Protein AF-A0A957EDK5-F1 (afdb_monomer_lite)

Structure (mmCIF, N/CA/C/O backbone):
data_AF-A0A957EDK5-F1
#
_entry.id   AF-A0A957EDK5-F1
#
loop_
_atom_site.group_PDB
_atom_site.id
_atom_site.type_symbol
_atom_site.label_atom_id
_atom_site.label_alt_id
_atom_site.label_comp_id
_atom_site.label_asym_id
_atom_site.label_entity_id
_atom_site.label_seq_id
_atom_site.pdbx_PDB_ins_code
_atom_site.Cartn_x
_atom_site.Cartn_y
_atom_site.Cartn_z
_atom_site.occupancy
_atom_site.B_iso_or_equiv
_atom_site.auth_seq_id
_atom_site.auth_comp_id
_atom_site.auth_asym_id
_atom_site.auth_atom_id
_atom_site.pdbx_PDB_model_num
ATOM 1 N N . SER A 1 1 ? -3.271 13.376 0.846 1.00 72.50 1 SER A N 1
ATOM 2 C CA . SER A 1 1 ? -3.380 12.203 1.739 1.00 72.50 1 SER A CA 1
ATOM 3 C C . SER A 1 1 ? -4.177 12.626 2.955 1.00 72.50 1 SER A C 1
ATOM 5 O O . SER A 1 1 ? -3.742 13.550 3.629 1.00 72.50 1 SER A O 1
ATOM 7 N N . GLN A 1 2 ? -5.351 12.038 3.194 1.00 87.00 2 GLN A N 1
ATOM 8 C CA . GLN A 1 2 ? -6.124 12.316 4.409 1.00 87.00 2 GLN A CA 1
ATOM 9 C C . GLN A 1 2 ? -5.519 11.532 5.573 1.00 87.00 2 GLN A C 1
ATOM 11 O O . GLN A 1 2 ? -5.255 10.335 5.434 1.00 87.00 2 GLN A O 1
ATOM 16 N N . THR A 1 3 ? -5.267 12.189 6.699 1.00 91.06 3 THR A N 1
ATOM 17 C CA . THR A 1 3 ? -4.757 11.565 7.922 1.00 91.06 3 THR A CA 1
ATOM 18 C C . THR A 1 3 ? -5.925 11.114 8.803 1.00 91.06 3 THR A C 1
ATOM 20 O O . THR A 1 3 ? -6.877 11.872 8.971 1.00 91.06 3 THR A O 1
ATOM 23 N N . PRO A 1 4 ? -5.892 9.891 9.367 1.00 94.44 4 PRO A N 1
ATOM 24 C CA . PRO A 1 4 ? -6.920 9.464 10.305 1.00 94.44 4 PRO A CA 1
ATOM 25 C C . PRO A 1 4 ? -6.846 10.311 11.574 1.00 94.44 4 PRO A C 1
ATOM 27 O O . PRO A 1 4 ? -5.755 10.685 12.021 1.00 94.44 4 PRO A O 1
ATOM 30 N N . GLN A 1 5 ? -8.000 10.567 12.178 1.00 94.44 5 GLN A N 1
ATOM 31 C CA . GLN A 1 5 ? -8.071 11.276 13.445 1.00 94.44 5 GLN A CA 1
ATOM 32 C C . GLN A 1 5 ? -7.484 10.419 14.566 1.00 94.44 5 GLN A C 1
ATOM 34 O O . GLN A 1 5 ? -7.802 9.232 14.695 1.00 94.44 5 GLN A O 1
ATOM 39 N N . LYS A 1 6 ? -6.608 11.015 15.375 1.00 93.19 6 LYS A N 1
ATOM 40 C CA . LYS A 1 6 ? -5.956 10.333 16.494 1.00 93.19 6 LYS A CA 1
ATOM 41 C C . LYS A 1 6 ? -6.731 10.593 17.779 1.00 93.19 6 LYS A C 1
ATOM 43 O O . LYS A 1 6 ? -7.060 11.733 18.079 1.00 93.19 6 LYS A O 1
ATOM 48 N N . LYS A 1 7 ? -6.944 9.543 18.574 1.00 94.75 7 LYS A N 1
ATOM 49 C CA . LYS A 1 7 ? -7.406 9.697 19.959 1.00 94.75 7 LYS A CA 1
ATOM 50 C C . LYS A 1 7 ? -6.297 10.308 20.820 1.00 94.75 7 LYS A C 1
ATOM 52 O O . LYS A 1 7 ? -5.123 9.996 20.613 1.00 94.75 7 LYS A O 1
ATOM 57 N N . SER A 1 8 ? -6.669 11.093 21.824 1.00 94.25 8 SER A N 1
ATOM 58 C CA . SER A 1 8 ? -5.770 11.506 22.911 1.00 94.25 8 SER A CA 1
ATOM 59 C C . SER A 1 8 ? -6.336 11.067 24.265 1.00 94.25 8 SER A C 1
ATOM 61 O O . SER A 1 8 ? -7.471 10.600 24.334 1.00 94.25 8 SER A O 1
ATOM 63 N N . LYS A 1 9 ? -5.553 11.198 25.347 1.00 92.62 9 LYS A N 1
ATOM 64 C CA . LYS A 1 9 ? -5.971 10.783 26.700 1.00 92.62 9 LYS A CA 1
ATOM 65 C C . LYS A 1 9 ? -7.284 11.443 27.141 1.00 92.62 9 LYS A C 1
ATOM 67 O O . LYS A 1 9 ? -8.111 10.781 27.752 1.00 92.62 9 LYS A O 1
ATOM 72 N N . HIS A 1 10 ? -7.467 12.719 26.802 1.00 94.31 10 HIS A N 1
ATOM 73 C CA . HIS A 1 10 ? -8.622 13.522 27.217 1.00 94.31 10 HIS A CA 1
ATOM 74 C C . HIS A 1 10 ? -9.645 13.753 26.096 1.00 94.31 10 HIS A C 1
ATOM 76 O O . HIS A 1 10 ? -10.728 14.256 26.361 1.00 94.31 10 HIS A O 1
ATOM 82 N N . HIS A 1 11 ? -9.331 13.343 24.864 1.00 92.06 11 HIS A N 1
ATOM 83 C CA . HIS A 1 11 ? -10.220 13.485 23.710 1.00 92.06 11 HIS A CA 1
ATOM 84 C C . HIS A 1 11 ? -10.374 12.119 23.030 1.00 92.06 11 HIS A C 1
ATOM 86 O O . HIS A 1 11 ? -9.593 11.774 22.129 1.00 92.06 11 HIS A O 1
ATOM 92 N N . PRO A 1 12 ? -11.308 11.283 23.521 1.00 93.81 12 PRO A N 1
ATOM 93 C CA . PRO A 1 12 ? -11.653 10.034 22.863 1.00 93.81 12 PRO A CA 1
ATOM 94 C C . PRO A 1 12 ? -12.387 10.316 21.549 1.00 93.81 12 PRO A C 1
ATOM 96 O O . PRO A 1 12 ? -13.140 11.275 21.444 1.00 93.81 12 PRO A O 1
ATOM 99 N N . LEU A 1 13 ? -12.192 9.439 20.561 1.00 95.31 13 LEU A N 1
ATOM 100 C CA . LEU A 1 13 ? -12.857 9.581 19.266 1.00 95.31 13 LEU A CA 1
ATOM 101 C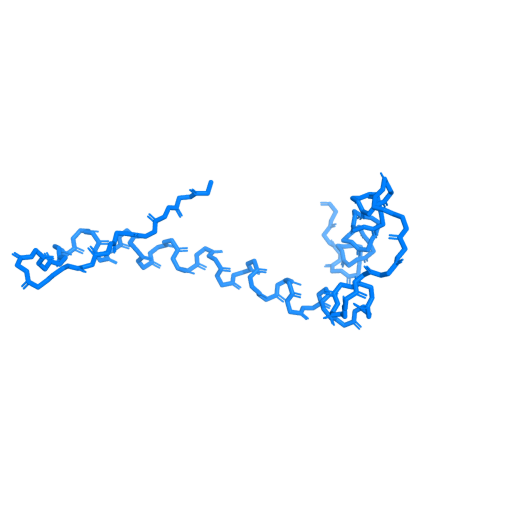 C . LEU A 1 13 ? -14.369 9.372 19.393 1.00 95.31 13 LEU A C 1
ATOM 103 O O . LEU A 1 13 ? -14.809 8.369 19.984 1.00 95.31 13 LEU A O 1
ATOM 107 N N . THR A 1 14 ? -15.134 10.252 18.755 1.00 95.94 14 THR A N 1
ATOM 108 C CA . THR A 1 14 ? -16.586 10.118 18.601 1.00 95.94 14 THR A CA 1
ATOM 109 C C . THR A 1 14 ? -16.932 8.930 17.693 1.00 95.94 14 THR A C 1
ATOM 111 O O . THR A 1 14 ? -16.061 8.281 17.092 1.00 95.94 14 THR A O 1
ATOM 114 N N . LYS A 1 15 ? -18.216 8.561 17.621 1.00 96.19 15 LYS A N 1
ATOM 115 C CA . LYS A 1 15 ? -18.653 7.431 16.782 1.00 96.19 15 LYS A CA 1
ATOM 116 C C . LYS A 1 15 ? -18.474 7.757 15.298 1.00 96.19 15 LYS A C 1
ATOM 118 O O . LYS A 1 15 ? -18.046 6.898 14.528 1.00 96.19 15 LYS A O 1
ATOM 123 N N . GLU A 1 16 ? -18.732 9.002 14.9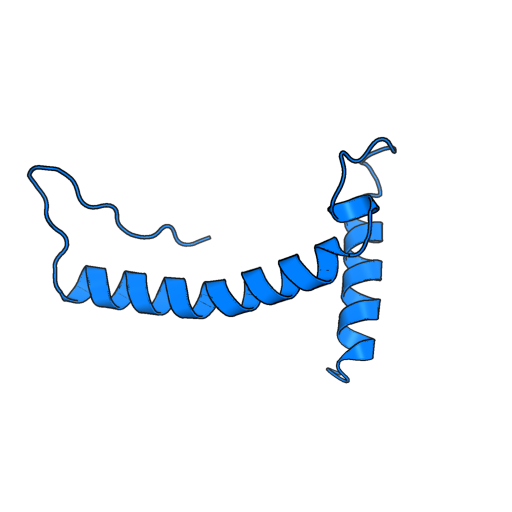36 1.00 95.38 16 GLU A N 1
ATOM 124 C CA . GLU A 1 16 ? -18.627 9.565 13.597 1.00 95.38 16 GLU A CA 1
ATOM 125 C C . GLU A 1 16 ? -17.164 9.563 13.140 1.00 95.38 16 GLU A C 1
ATOM 127 O O . GLU A 1 16 ? -16.839 9.033 12.077 1.00 95.38 16 GLU A O 1
ATOM 132 N N . GLU A 1 17 ? -16.246 10.035 13.986 1.00 95.31 17 GLU A N 1
ATOM 133 C CA . GLU A 1 17 ? -14.806 10.042 13.695 1.00 95.31 17 GLU A CA 1
ATOM 134 C C . GLU A 1 17 ? -14.252 8.623 13.513 1.00 95.31 17 GLU A C 1
ATOM 136 O O . GLU A 1 17 ? -13.446 8.357 12.615 1.00 95.31 17 GLU A O 1
ATOM 141 N N . LYS A 1 18 ? -14.718 7.665 14.326 1.00 95.94 18 LYS A N 1
ATOM 142 C CA . LYS A 1 18 ? -14.379 6.244 14.156 1.00 95.94 18 LYS A CA 1
ATOM 143 C C . LYS A 1 18 ? -14.903 5.690 12.833 1.00 95.94 18 LYS A C 1
ATOM 145 O O . LYS A 1 18 ? -14.190 4.913 12.193 1.00 95.94 18 LYS A O 1
ATOM 150 N N . ALA A 1 19 ? -16.115 6.062 12.422 1.00 96.44 19 ALA A N 1
ATOM 151 C CA . ALA A 1 19 ? -16.692 5.635 11.151 1.00 96.44 19 ALA A CA 1
ATOM 152 C C . ALA A 1 19 ? -15.886 6.178 9.960 1.00 96.44 19 ALA A C 1
ATOM 154 O O . ALA A 1 19 ? -15.520 5.404 9.072 1.00 96.44 19 ALA A O 1
ATOM 155 N N . VAL A 1 20 ? -15.508 7.460 9.995 1.00 95.69 20 VAL A N 1
ATOM 156 C CA . VAL A 1 20 ? -14.647 8.091 8.981 1.00 95.69 20 VAL A CA 1
ATOM 157 C C . VAL A 1 20 ? -13.282 7.405 8.918 1.00 95.69 20 VAL A C 1
ATOM 159 O O . VAL A 1 20 ? -12.845 6.985 7.845 1.00 95.69 20 VAL A O 1
ATOM 162 N N . ASN A 1 21 ? -12.630 7.194 10.064 1.00 96.31 21 ASN A N 1
ATOM 163 C CA . ASN A 1 21 ? -11.349 6.487 10.123 1.00 96.31 21 ASN A CA 1
ATOM 164 C C . ASN A 1 21 ? -11.446 5.059 9.566 1.00 96.31 21 ASN A C 1
ATOM 166 O O . ASN A 1 21 ? -10.531 4.598 8.881 1.00 96.31 21 ASN A O 1
ATOM 170 N N . ARG A 1 22 ? -12.553 4.353 9.829 1.00 95.62 22 ARG A N 1
ATOM 171 C CA . ARG A 1 22 ? -12.796 3.001 9.309 1.00 95.62 22 ARG A CA 1
ATOM 172 C C . ARG A 1 22 ? -12.991 3.000 7.794 1.00 95.62 22 ARG A C 1
ATOM 174 O O . ARG A 1 22 ? -12.445 2.124 7.129 1.00 95.62 22 ARG A O 1
ATOM 181 N N . ALA A 1 23 ? -13.732 3.961 7.248 1.00 95.19 23 ALA A N 1
ATOM 182 C CA . ALA A 1 23 ? -13.883 4.119 5.802 1.00 95.19 23 ALA A CA 1
ATOM 183 C C . ALA A 1 23 ? -12.530 4.409 5.128 1.00 95.19 23 ALA A C 1
ATOM 185 O O . ALA A 1 23 ? -12.167 3.747 4.155 1.00 95.19 23 ALA A O 1
ATOM 186 N N . LEU A 1 24 ? -11.736 5.315 5.707 1.00 95.12 24 LEU A N 1
ATOM 187 C CA . LEU A 1 24 ? -10.389 5.624 5.228 1.00 95.12 24 LEU A CA 1
ATOM 188 C C . LEU A 1 24 ? -9.464 4.397 5.270 1.00 95.12 24 LEU A C 1
ATOM 190 O O . LEU A 1 24 ? -8.720 4.151 4.322 1.00 95.12 24 LEU A O 1
ATOM 194 N N . ALA A 1 25 ? -9.517 3.606 6.345 1.00 94.31 25 ALA A N 1
ATOM 195 C CA . ALA A 1 25 ? -8.744 2.372 6.462 1.00 94.31 25 ALA A CA 1
ATOM 196 C C . ALA A 1 25 ? -9.138 1.349 5.385 1.00 94.31 25 ALA A C 1
ATOM 198 O O . ALA A 1 25 ? -8.260 0.806 4.721 1.00 94.31 25 ALA A O 1
ATOM 199 N N . LYS A 1 26 ? -10.443 1.148 5.140 1.00 94.88 26 LYS A N 1
ATOM 200 C CA . LYS A 1 26 ? -10.931 0.264 4.067 1.00 94.88 26 LYS A CA 1
ATOM 201 C C . LYS A 1 26 ? -10.384 0.665 2.697 1.00 94.88 26 LYS A C 1
ATOM 203 O O . LYS A 1 26 ? -9.938 -0.197 1.951 1.00 94.88 26 LYS A O 1
ATOM 208 N N . ALA A 1 27 ? -10.367 1.960 2.385 1.00 93.19 27 ALA A N 1
ATOM 209 C CA . ALA A 1 27 ? -9.806 2.447 1.127 1.00 93.19 27 ALA A CA 1
ATOM 210 C C . ALA A 1 27 ? -8.289 2.183 1.016 1.00 93.19 27 ALA A C 1
ATOM 212 O O . ALA A 1 27 ? -7.795 1.835 -0.055 1.00 93.19 27 ALA A O 1
ATOM 213 N N . ARG A 1 28 ? -7.540 2.306 2.122 1.00 94.69 28 ARG A N 1
ATOM 214 C CA . ARG A 1 28 ? -6.080 2.092 2.144 1.00 94.69 28 ARG A CA 1
ATOM 215 C C . ARG A 1 28 ? -5.666 0.639 1.947 1.00 94.69 28 ARG A C 1
ATOM 217 O O . ARG A 1 28 ? -4.645 0.415 1.303 1.00 94.69 28 ARG A O 1
ATOM 224 N N . ILE A 1 29 ? -6.461 -0.316 2.430 1.00 94.94 29 ILE A N 1
ATOM 225 C CA . ILE A 1 29 ? -6.184 -1.757 2.294 1.00 94.94 29 ILE A CA 1
ATOM 226 C C . ILE A 1 29 ? -5.925 -2.136 0.828 1.00 94.94 29 ILE A C 1
ATOM 228 O O . ILE A 1 29 ? -4.961 -2.839 0.530 1.00 94.94 29 ILE A O 1
ATOM 232 N N . TYR A 1 30 ? -6.714 -1.604 -0.110 1.00 91.62 30 TYR A N 1
ATOM 233 C CA . TYR A 1 30 ? -6.504 -1.845 -1.541 1.00 91.62 30 TYR A CA 1
ATOM 234 C C . TYR A 1 30 ? -5.126 -1.365 -2.016 1.00 91.62 30 TYR A C 1
ATOM 236 O O . TYR A 1 30 ? -4.406 -2.102 -2.691 1.00 91.62 30 TYR A O 1
ATOM 244 N N . GLY A 1 31 ? -4.722 -0.156 -1.619 1.00 91.00 31 GLY A N 1
ATOM 245 C CA . GLY A 1 31 ? -3.402 0.387 -1.941 1.00 91.00 31 GLY A CA 1
ATOM 246 C C . GLY A 1 31 ? -2.263 -0.415 -1.308 1.00 91.00 31 GLY A C 1
ATOM 247 O O . GLY A 1 31 ? -1.252 -0.668 -1.959 1.00 91.00 31 GLY A O 1
ATOM 248 N N . GLU A 1 32 ? -2.430 -0.868 -0.065 1.00 93.56 32 GLU A N 1
ATOM 249 C CA . GLU A 1 32 ? -1.456 -1.711 0.636 1.00 93.56 32 GLU A CA 1
ATOM 250 C C . GLU A 1 32 ? -1.266 -3.064 -0.058 1.00 93.56 32 GLU A C 1
ATOM 252 O O . GLU A 1 32 ? -0.127 -3.499 -0.242 1.00 93.56 32 GLU A O 1
ATOM 257 N N . HIS A 1 33 ? -2.349 -3.696 -0.520 1.00 93.31 33 HIS A N 1
ATOM 258 C CA . HIS A 1 33 ? -2.268 -4.926 -1.307 1.00 93.31 33 HIS A CA 1
ATOM 259 C C . HIS A 1 33 ? -1.498 -4.723 -2.614 1.00 93.31 33 HIS A C 1
ATOM 261 O O . HIS A 1 33 ? -0.601 -5.514 -2.918 1.00 93.31 33 HIS A O 1
ATOM 267 N N . VAL A 1 34 ? -1.779 -3.644 -3.353 1.00 92.50 34 VAL A N 1
ATOM 268 C CA . VAL A 1 34 ? -1.040 -3.311 -4.582 1.00 92.50 34 VAL A CA 1
ATOM 269 C C . VAL A 1 34 ? 0.438 -3.070 -4.275 1.00 92.50 34 VAL A C 1
ATOM 271 O O . VAL A 1 34 ? 1.299 -3.664 -4.920 1.00 92.50 34 VAL A O 1
ATOM 274 N N . ILE A 1 35 ? 0.764 -2.281 -3.246 1.00 92.06 35 ILE A N 1
ATOM 275 C CA . ILE A 1 35 ? 2.155 -2.058 -2.818 1.00 92.06 35 ILE A CA 1
ATOM 276 C C . ILE A 1 35 ? 2.834 -3.383 -2.446 1.00 92.06 35 ILE A C 1
ATOM 278 O O . ILE A 1 35 ? 3.997 -3.589 -2.794 1.00 92.06 35 ILE A O 1
ATOM 282 N N . GLY A 1 36 ? 2.125 -4.295 -1.778 1.00 93.88 36 GLY A N 1
ATOM 283 C CA . GLY A 1 36 ? 2.618 -5.634 -1.460 1.00 93.88 36 GLY A CA 1
ATOM 284 C C . GLY A 1 36 ? 3.016 -6.423 -2.709 1.00 93.88 36 GLY A C 1
ATOM 285 O O . GLY A 1 36 ? 4.101 -7.002 -2.748 1.00 93.88 36 GLY A O 1
ATOM 286 N N . LYS A 1 37 ? 2.193 -6.379 -3.762 1.00 92.88 37 LYS A N 1
ATOM 287 C CA . LYS A 1 37 ? 2.489 -7.022 -5.053 1.00 92.88 37 LYS A CA 1
ATOM 288 C C . LYS A 1 37 ? 3.639 -6.334 -5.792 1.00 92.88 37 LYS A C 1
ATOM 290 O O . LYS A 1 37 ? 4.522 -7.007 -6.317 1.00 92.88 37 LYS A O 1
ATOM 295 N N . LEU A 1 38 ? 3.707 -5.004 -5.757 1.00 93.31 38 LEU A N 1
ATOM 296 C CA . LEU A 1 38 ? 4.807 -4.242 -6.359 1.00 93.31 38 LEU A CA 1
ATOM 297 C C . LEU A 1 38 ? 6.149 -4.460 -5.634 1.00 93.31 38 LEU A C 1
ATOM 299 O O . LEU A 1 38 ? 7.211 -4.394 -6.250 1.00 93.31 38 LEU A O 1
ATOM 303 N N . LYS A 1 39 ? 6.146 -4.787 -4.339 1.00 93.19 39 LYS A N 1
ATOM 304 C CA . LYS A 1 39 ? 7.369 -5.109 -3.580 1.00 93.19 39 LYS A CA 1
ATOM 305 C C . LYS A 1 39 ? 7.976 -6.480 -3.908 1.00 93.19 39 LYS A C 1
ATOM 307 O O . LYS A 1 39 ? 8.997 -6.834 -3.325 1.00 93.19 39 LYS A O 1
ATOM 312 N N . ILE A 1 40 ? 7.426 -7.237 -4.858 1.00 92.62 40 ILE A N 1
ATOM 313 C CA . ILE A 1 40 ? 8.130 -8.387 -5.453 1.00 92.62 40 ILE A CA 1
ATOM 314 C C . ILE A 1 40 ? 9.373 -7.900 -6.218 1.00 92.62 40 ILE A C 1
ATOM 316 O O . ILE A 1 40 ? 10.426 -8.536 -6.188 1.00 92.62 40 ILE A O 1
ATOM 320 N N . PHE A 1 41 ? 9.292 -6.723 -6.845 1.00 91.38 41 PHE A N 1
ATOM 321 C CA . PHE A 1 41 ? 10.414 -6.135 -7.563 1.00 91.38 41 PHE A CA 1
ATOM 322 C C . PHE A 1 41 ? 11.454 -5.584 -6.578 1.00 91.38 41 PHE A C 1
ATOM 324 O O . PHE A 1 41 ? 11.189 -4.643 -5.825 1.00 91.38 41 PHE A O 1
ATOM 331 N N . ARG A 1 42 ? 12.683 -6.120 -6.619 1.00 93.88 42 ARG A N 1
ATOM 332 C CA . ARG A 1 42 ? 13.791 -5.722 -5.721 1.00 93.88 42 ARG A CA 1
ATOM 333 C C . ARG A 1 42 ? 14.076 -4.220 -5.735 1.00 93.88 42 ARG A C 1
ATOM 335 O O . ARG A 1 42 ? 14.389 -3.649 -4.700 1.00 93.88 42 ARG A O 1
ATOM 342 N N . ILE A 1 43 ? 13.886 -3.569 -6.883 1.00 92.38 43 ILE A N 1
ATOM 343 C CA . ILE A 1 43 ? 14.012 -2.112 -7.048 1.00 92.38 43 ILE A CA 1
ATOM 344 C C . ILE A 1 43 ? 13.070 -1.304 -6.132 1.00 92.38 43 ILE A C 1
ATOM 346 O O . ILE A 1 43 ? 13.395 -0.166 -5.799 1.00 92.38 43 ILE A O 1
ATOM 350 N N . LEU A 1 44 ? 11.928 -1.885 -5.734 1.00 92.62 44 LEU A N 1
ATOM 351 C CA . LEU A 1 44 ? 10.927 -1.295 -4.836 1.00 92.62 44 LEU A CA 1
ATOM 352 C C . LEU A 1 44 ? 10.998 -1.857 -3.409 1.00 92.62 44 LEU A C 1
ATOM 354 O O . LEU A 1 44 ? 10.591 -1.181 -2.465 1.00 92.62 44 LEU A O 1
ATOM 358 N N . LYS A 1 45 ? 11.490 -3.091 -3.245 1.00 94.50 45 LYS A N 1
ATOM 359 C CA . LYS A 1 45 ? 11.647 -3.752 -1.940 1.00 94.50 45 LYS A CA 1
ATOM 360 C C . LYS A 1 45 ? 12.886 -3.286 -1.182 1.00 94.50 45 LYS A C 1
ATOM 362 O O . LYS A 1 45 ? 12.829 -3.083 0.026 1.00 94.50 45 LYS A O 1
ATOM 367 N N . GLU A 1 46 ? 14.010 -3.190 -1.881 1.00 94.56 46 GLU A N 1
ATOM 368 C CA . GLU A 1 46 ? 15.323 -2.924 -1.302 1.00 94.56 46 GLU A CA 1
ATOM 369 C C . GLU A 1 46 ? 15.684 -1.441 -1.396 1.00 94.56 46 GLU A C 1
ATOM 371 O O . GLU A 1 46 ? 15.030 -0.638 -2.066 1.00 94.56 46 GLU A O 1
ATOM 376 N N . ARG A 1 47 ? 16.779 -1.060 -0.730 1.00 94.19 47 ARG A N 1
ATOM 377 C CA . ARG A 1 47 ? 17.323 0.291 -0.847 1.00 94.19 47 A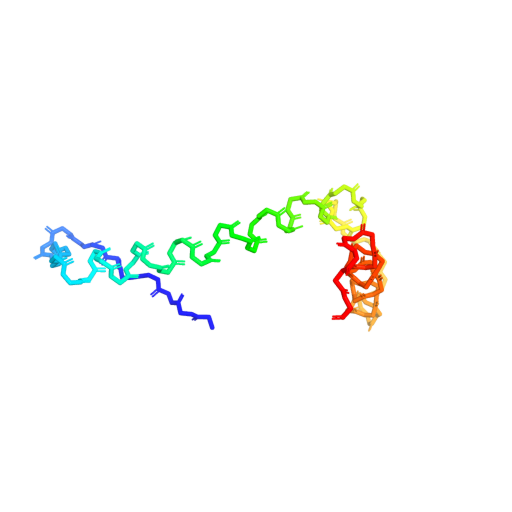RG A CA 1
ATOM 378 C C . ARG A 1 47 ? 17.729 0.558 -2.296 1.00 94.19 47 ARG A C 1
ATOM 380 O O . ARG A 1 47 ? 18.663 -0.045 -2.820 1.00 94.19 47 ARG A O 1
ATOM 387 N N . TYR A 1 48 ? 17.069 1.525 -2.917 1.00 92.44 48 TYR A N 1
ATOM 388 C CA . TYR A 1 48 ? 17.377 1.943 -4.277 1.00 92.44 48 TYR A CA 1
ATOM 389 C C . TYR A 1 48 ? 18.757 2.622 -4.351 1.00 92.44 48 TYR A C 1
ATOM 391 O O . TYR A 1 48 ? 18.960 3.690 -3.773 1.00 92.44 48 TYR A O 1
ATOM 399 N N . ARG A 1 49 ? 19.713 2.003 -5.060 1.00 92.31 49 ARG A N 1
ATOM 400 C CA . ARG A 1 49 ? 21.105 2.493 -5.183 1.00 92.31 49 ARG A CA 1
ATOM 401 C C . ARG A 1 49 ? 21.414 3.266 -6.474 1.00 92.31 49 ARG A C 1
ATOM 403 O O . ARG A 1 49 ? 22.490 3.837 -6.592 1.00 92.31 49 ARG A O 1
ATOM 410 N N . ASN A 1 50 ? 20.504 3.305 -7.448 1.00 91.12 50 ASN A N 1
ATOM 411 C CA . ASN A 1 50 ? 20.735 3.989 -8.727 1.00 91.12 50 ASN A CA 1
ATOM 412 C C . ASN A 1 50 ? 20.348 5.486 -8.661 1.00 91.12 50 ASN A C 1
ATOM 414 O O . ASN A 1 50 ? 19.690 5.943 -7.726 1.00 91.12 50 ASN A O 1
ATOM 418 N N . ARG A 1 51 ? 20.708 6.274 -9.684 1.00 94.06 51 ARG A N 1
ATOM 419 C CA . ARG A 1 51 ? 20.346 7.696 -9.788 1.00 94.06 51 ARG A CA 1
ATOM 420 C C . ARG A 1 51 ? 18.826 7.888 -9.727 1.00 94.06 51 ARG A C 1
ATOM 422 O O . ARG A 1 51 ? 18.062 7.264 -10.478 1.00 94.06 51 ARG A O 1
ATOM 429 N N . ARG A 1 52 ? 18.391 8.791 -8.841 1.00 93.38 52 ARG A N 1
ATOM 430 C CA . ARG A 1 52 ? 16.973 9.032 -8.515 1.00 93.38 52 ARG A CA 1
ATOM 431 C C . ARG A 1 52 ? 16.190 9.782 -9.599 1.00 93.38 52 ARG A C 1
ATOM 433 O O . ARG A 1 52 ? 14.979 9.612 -9.656 1.00 93.38 52 ARG A O 1
ATOM 440 N N . LYS A 1 53 ? 16.859 10.485 -10.528 1.00 96.06 53 LYS A N 1
ATOM 441 C CA . LYS A 1 53 ? 16.223 11.257 -11.625 1.00 96.06 53 LYS A CA 1
ATOM 442 C C . LYS A 1 53 ? 15.166 10.467 -12.413 1.00 96.06 53 LYS A C 1
ATOM 444 O O . LYS A 1 53 ? 14.167 11.028 -12.831 1.00 96.06 53 LYS A O 1
ATOM 449 N N . ARG A 1 54 ? 15.377 9.159 -12.610 1.00 95.19 54 ARG A N 1
ATOM 450 C CA . ARG A 1 54 ? 14.468 8.274 -13.367 1.00 95.19 54 ARG A CA 1
ATOM 451 C C . ARG A 1 54 ? 13.702 7.270 -12.498 1.00 95.19 54 ARG A C 1
ATOM 453 O O . ARG A 1 54 ? 13.131 6.326 -13.034 1.00 95.19 54 ARG A O 1
ATOM 460 N N . PHE A 1 55 ? 13.711 7.419 -11.172 1.00 93.88 55 PHE A N 1
ATOM 461 C CA . PHE A 1 55 ? 13.023 6.480 -10.279 1.00 93.88 55 PHE A CA 1
ATOM 462 C C . PHE A 1 55 ? 11.512 6.452 -10.542 1.00 93.88 55 PHE A C 1
ATOM 464 O O . PHE A 1 55 ? 10.967 5.372 -10.738 1.00 93.88 55 PHE A O 1
ATOM 471 N N . GLY A 1 56 ? 10.873 7.622 -10.666 1.00 94.62 56 GLY A N 1
ATOM 472 C CA . GLY A 1 56 ? 9.442 7.719 -10.978 1.00 94.62 56 GLY A CA 1
ATOM 473 C C . GLY A 1 56 ? 9.068 7.029 -12.292 1.00 94.62 56 GLY A C 1
ATOM 474 O O . GLY A 1 56 ? 8.134 6.241 -12.321 1.00 94.62 56 GLY A O 1
ATOM 475 N N . LEU A 1 57 ? 9.859 7.215 -13.358 1.00 96.00 57 LEU A N 1
ATOM 476 C CA . LEU A 1 57 ? 9.623 6.519 -14.628 1.00 96.00 57 LEU A CA 1
ATOM 477 C C . LEU A 1 57 ? 9.721 4.993 -14.478 1.00 96.00 57 LEU A C 1
ATOM 479 O O . LEU A 1 57 ? 8.880 4.275 -15.003 1.00 96.00 57 LEU A O 1
ATOM 483 N N . ARG A 1 58 ? 10.719 4.483 -13.743 1.00 94.81 58 ARG A N 1
ATOM 484 C CA . ARG A 1 58 ? 10.847 3.036 -13.493 1.00 94.81 58 ARG A CA 1
ATOM 485 C C . ARG A 1 58 ? 9.679 2.500 -12.671 1.00 94.81 58 ARG A C 1
ATOM 487 O O . ARG A 1 58 ? 9.168 1.435 -12.989 1.00 94.81 58 ARG A O 1
ATOM 494 N N . PHE A 1 59 ? 9.253 3.243 -11.652 1.00 94.19 59 PHE A N 1
ATOM 495 C CA . PHE A 1 59 ? 8.085 2.899 -10.849 1.00 94.19 59 PHE A CA 1
ATOM 496 C C . PHE A 1 59 ? 6.824 2.819 -11.716 1.00 94.19 59 PHE A C 1
ATOM 498 O O . PHE A 1 59 ? 6.125 1.812 -11.673 1.00 94.19 59 PHE A O 1
ATOM 505 N N . ASN A 1 60 ? 6.584 3.835 -12.551 1.00 94.44 60 ASN A N 1
ATOM 506 C CA . ASN A 1 60 ? 5.422 3.887 -13.436 1.00 94.44 60 ASN A CA 1
ATOM 507 C C . ASN A 1 60 ? 5.407 2.712 -14.413 1.00 94.44 60 ASN A C 1
ATOM 509 O O . ASN A 1 60 ? 4.380 2.068 -14.548 1.00 94.44 60 ASN A O 1
ATOM 513 N N . LEU A 1 61 ? 6.545 2.377 -15.029 1.00 95.12 61 LEU A N 1
ATOM 514 C CA . LEU A 1 61 ? 6.631 1.226 -15.934 1.00 95.12 61 LEU A CA 1
ATOM 515 C C . LEU A 1 61 ? 6.304 -0.096 -15.227 1.00 95.12 61 LEU A C 1
ATOM 517 O O . LEU A 1 61 ? 5.573 -0.916 -15.771 1.00 95.12 61 LEU A O 1
ATOM 521 N N . ILE A 1 62 ? 6.800 -0.295 -14.003 1.00 94.12 62 ILE A N 1
ATOM 522 C CA . ILE A 1 62 ? 6.487 -1.491 -13.208 1.00 94.12 62 ILE A CA 1
ATOM 523 C C . ILE A 1 62 ? 4.991 -1.538 -12.867 1.00 94.12 62 ILE A C 1
AT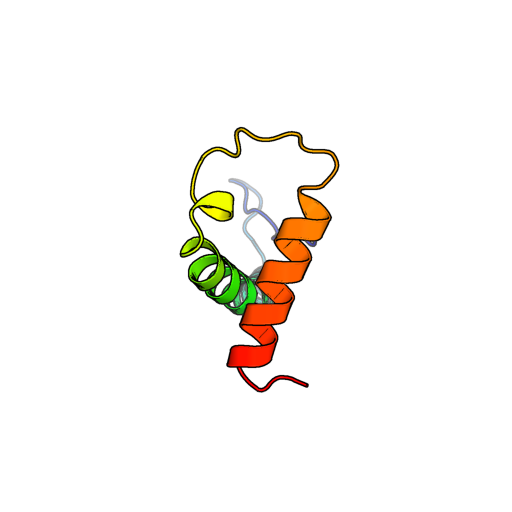OM 525 O O . ILE A 1 62 ? 4.368 -2.590 -12.996 1.00 94.12 62 ILE A O 1
ATOM 529 N N . ALA A 1 63 ? 4.406 -0.405 -12.472 1.00 93.06 63 ALA A N 1
ATOM 530 C CA . ALA A 1 63 ? 2.975 -0.306 -12.207 1.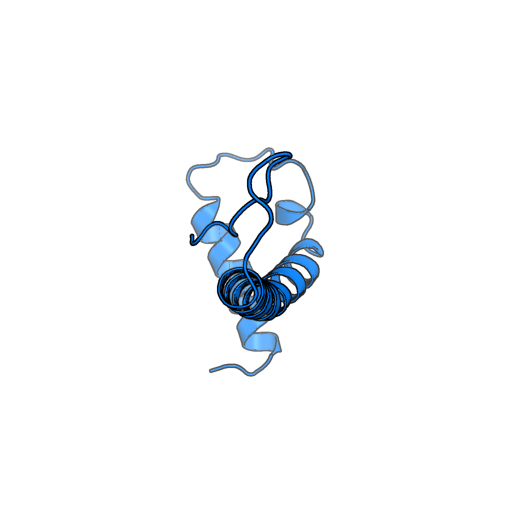00 93.06 63 ALA A CA 1
ATOM 531 C C . ALA A 1 63 ? 2.140 -0.586 -13.469 1.00 93.06 63 ALA A C 1
ATOM 533 O O . ALA A 1 63 ? 1.176 -1.339 -13.394 1.00 93.06 63 ALA A O 1
ATOM 534 N N . SER A 1 64 ? 2.540 -0.064 -14.635 1.00 93.81 64 SER A N 1
ATOM 535 C CA . SER A 1 64 ? 1.889 -0.344 -15.920 1.00 93.81 64 SER A CA 1
ATOM 536 C C . SER A 1 64 ? 1.922 -1.832 -16.269 1.00 93.81 64 SER A C 1
ATOM 538 O O . SER A 1 64 ? 0.902 -2.379 -16.674 1.00 93.81 64 SER A O 1
ATOM 540 N N . ILE A 1 65 ? 3.061 -2.507 -16.072 1.00 93.00 65 ILE A N 1
ATOM 541 C CA . ILE A 1 65 ? 3.183 -3.958 -16.293 1.00 93.00 65 ILE A CA 1
ATOM 542 C C . ILE A 1 65 ? 2.250 -4.726 -15.352 1.00 93.00 65 ILE A C 1
ATOM 544 O O . ILE A 1 65 ? 1.563 -5.653 -15.777 1.00 93.00 65 ILE A O 1
ATOM 548 N N . TYR A 1 66 ? 2.196 -4.331 -14.078 1.00 92.38 66 TYR A N 1
ATOM 549 C CA . TYR A 1 66 ? 1.297 -4.952 -13.110 1.00 92.38 66 TYR A CA 1
ATOM 550 C C . TYR A 1 66 ? -0.179 -4.745 -13.488 1.00 92.38 66 TYR A C 1
ATOM 552 O O . TYR A 1 66 ? -0.938 -5.711 -13.505 1.00 92.38 66 TYR A O 1
ATOM 560 N N . ASN A 1 67 ? -0.578 -3.534 -13.879 1.00 91.81 67 ASN A N 1
ATOM 561 C CA . ASN A 1 67 ? -1.945 -3.248 -14.325 1.00 91.81 67 ASN A CA 1
ATOM 562 C C . ASN A 1 67 ? -2.328 -4.067 -15.566 1.00 91.81 67 ASN A C 1
ATOM 564 O O . ASN A 1 67 ? -3.414 -4.643 -15.602 1.00 91.81 67 ASN A O 1
ATOM 568 N N . LEU A 1 68 ? -1.407 -4.198 -16.529 1.00 92.62 68 LEU A N 1
ATOM 569 C CA . LEU A 1 68 ? -1.598 -5.044 -17.706 1.00 92.62 68 LEU A CA 1
ATOM 570 C C . LEU A 1 68 ? -1.823 -6.512 -17.315 1.00 92.62 68 LEU A C 1
ATOM 572 O O . LEU A 1 68 ? -2.720 -7.154 -17.853 1.00 92.62 68 LEU A O 1
ATOM 576 N N . SER A 1 69 ? -1.064 -7.032 -16.342 1.00 90.06 69 SER A N 1
ATOM 577 C CA . SER A 1 69 ? -1.238 -8.410 -15.853 1.00 90.06 69 SER A CA 1
ATOM 578 C C . SER A 1 69 ? -2.582 -8.658 -15.160 1.00 90.06 69 SER A C 1
ATOM 580 O O . SER A 1 69 ? -3.051 -9.791 -15.129 1.00 90.06 69 SER A O 1
ATOM 582 N N . LEU A 1 70 ? -3.213 -7.608 -14.625 1.00 90.25 70 LEU A N 1
ATOM 583 C CA . LEU A 1 70 ? -4.543 -7.679 -14.017 1.00 90.25 70 LEU A CA 1
ATOM 584 C C . LEU A 1 70 ? -5.683 -7.541 -15.038 1.00 90.25 70 LEU A C 1
ATOM 586 O O . LEU A 1 70 ? -6.844 -7.649 -14.654 1.00 90.25 70 LEU A O 1
ATOM 590 N N . GLY A 1 71 ? -5.378 -7.270 -16.312 1.00 87.00 71 GLY A N 1
ATOM 591 C CA . GLY A 1 71 ? -6.391 -7.019 -17.341 1.00 87.00 71 GLY A CA 1
ATOM 592 C C . GLY A 1 71 ? -7.176 -5.721 -17.130 1.00 87.00 71 GLY A C 1
ATOM 593 O O . GLY A 1 71 ? -8.226 -5.532 -17.741 1.00 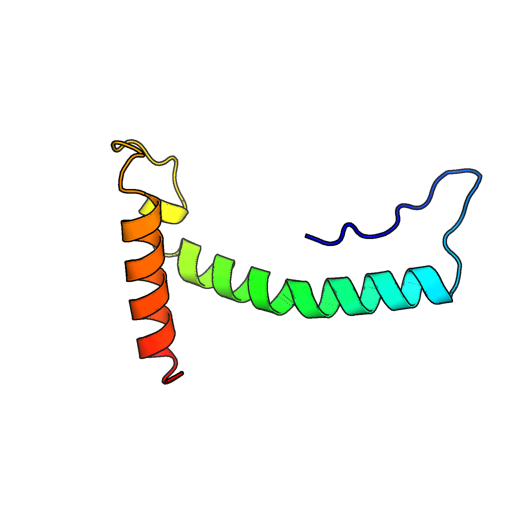87.00 71 GLY A O 1
ATOM 594 N N . ILE A 1 72 ? -6.678 -4.829 -16.271 1.00 74.94 72 ILE A N 1
ATOM 595 C CA . ILE A 1 72 ? -7.270 -3.514 -16.036 1.00 74.94 72 ILE A CA 1
ATOM 596 C C . ILE A 1 72 ? -6.833 -2.631 -17.210 1.00 74.94 72 ILE A C 1
ATOM 598 O O . ILE A 1 72 ? -5.666 -2.240 -17.282 1.00 74.94 72 ILE A O 1
ATOM 602 N N . LYS A 1 73 ? -7.748 -2.404 -18.159 1.00 55.81 73 LYS A N 1
ATOM 603 C CA . LYS A 1 73 ? -7.580 -1.440 -19.255 1.00 55.81 73 LYS A CA 1
ATOM 604 C C . LYS A 1 73 ? -7.840 -0.021 -18.771 1.00 55.81 73 LYS A C 1
ATOM 606 O O . LYS A 1 73 ? -8.834 0.164 -18.035 1.00 55.81 73 LYS A O 1
#

Secondary structure (DSSP, 8-state):
-PPPPPP-SS-PPPHHHHHHHHHHHHHHHHHHHHHHHHTTSHHHHS---S-GGGHHHHHHHHHHHHHHHTT--

Foldseek 3Di:
DDDQDDADPPRGDDPVSVVVNVVVVVVVVVVVVLLVVLCVDCCSVDPNDDDPPCSVVVSVVSSVVVCVVVVND

Radius of gyration: 17.55 Å; chains: 1; bounding box: 40×22×46 Å

Sequence (73 aa):
SQTPQKKSKHHPLTKEEKAVNRALAKARIYGEHVIGKLKIFRILKERYRNRRKRFGLRFNLIASIYNLSLGIK

pLDDT: mean 92.53, std 5.72, range [55.81, 96.44]